Protein AF-A0A443RXH5-F1 (afdb_monomer_lite)

InterPro domains:
  IPR001506 Peptidase M12A [PF01400] (11-79)
  IPR001506 Peptidase M12A [PS51864] (1-80)
  IPR024079 Metallopeptidase, catalytic domain superfamily [G3DSA:3.40.390.10] (3-80)

pLDDT: mean 85.01, std 11.65, range [55.84, 97.88]

Sequence (80 aa):
LTFYQIDEISHSKSCVRFVRRSNQKDYIYITPDYANGYNCYSYDGRQEGKQLVTMQGDCVKESAMPHELIHAIGFGHENQ

Radius of gyration: 12.47 Å; chains: 1; bounding box: 36×33×27 Å

Structure (mmCIF, N/CA/C/O backbone):
data_AF-A0A443RXH5-F1
#
_entry.id   AF-A0A443RXH5-F1
#
loop_
_atom_site.group_PDB
_atom_site.id
_atom_site.type_symbol
_atom_site.label_atom_id
_atom_site.label_alt_id
_atom_site.label_comp_id
_atom_site.label_asym_id
_atom_site.label_entity_id
_atom_site.label_seq_id
_atom_site.p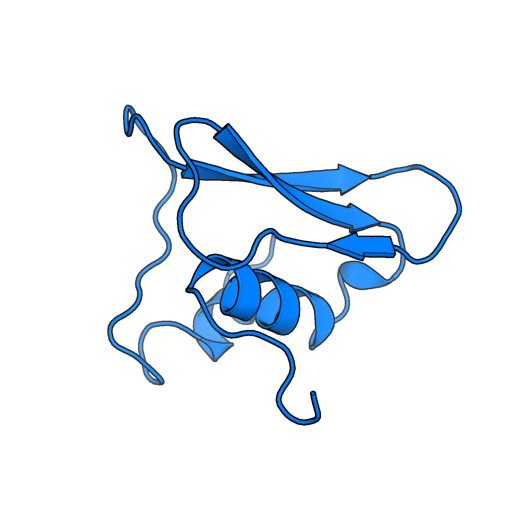dbx_PDB_ins_code
_atom_site.Cartn_x
_atom_site.Cartn_y
_atom_site.Cartn_z
_atom_site.occupancy
_atom_site.B_iso_or_equiv
_atom_site.auth_seq_id
_atom_site.auth_comp_id
_atom_site.auth_asym_id
_atom_site.auth_atom_id
_atom_site.pdbx_PDB_model_num
ATOM 1 N N . LEU A 1 1 ? -6.470 -1.112 -10.588 1.00 55.84 1 LEU A N 1
ATOM 2 C CA . LEU A 1 1 ? -6.015 -2.210 -9.711 1.00 55.84 1 LEU A CA 1
ATOM 3 C C . LEU A 1 1 ? -6.576 -3.496 -10.272 1.00 55.84 1 LEU A C 1
ATOM 5 O O . LEU A 1 1 ? -7.770 -3.742 -10.137 1.00 55.84 1 LEU A O 1
ATOM 9 N N . THR A 1 2 ? -5.764 -4.243 -11.004 1.00 60.56 2 THR A N 1
ATOM 10 C CA . THR A 1 2 ? -6.156 -5.577 -11.451 1.00 60.56 2 THR A CA 1
ATOM 11 C C . THR A 1 2 ? -5.850 -6.547 -10.312 1.00 60.56 2 THR A C 1
ATOM 13 O O . THR A 1 2 ? -4.821 -6.432 -9.653 1.00 60.56 2 THR A O 1
ATOM 16 N N . PHE A 1 3 ? -6.762 -7.477 -10.028 1.00 63.22 3 PHE A N 1
ATOM 17 C CA . PHE A 1 3 ? -6.581 -8.463 -8.954 1.00 63.22 3 PHE A CA 1
ATOM 18 C C . PHE A 1 3 ? -5.300 -9.301 -9.129 1.00 63.22 3 PHE A C 1
ATOM 20 O O . PHE A 1 3 ? -4.676 -9.673 -8.142 1.00 63.22 3 PHE A O 1
ATOM 27 N N . TYR A 1 4 ? -4.862 -9.490 -10.377 1.00 71.12 4 TYR A N 1
ATOM 28 C CA . TYR A 1 4 ? -3.691 -10.283 -10.746 1.00 71.12 4 TYR A CA 1
ATOM 29 C C . TYR A 1 4 ? -2.378 -9.828 -10.090 1.00 71.12 4 TYR A C 1
ATOM 31 O O . TYR A 1 4 ? -1.610 -10.671 -9.648 1.00 71.12 4 TYR A O 1
ATOM 39 N N . GLN A 1 5 ? -2.128 -8.518 -9.966 1.00 75.19 5 GLN A N 1
ATOM 40 C CA . GLN A 1 5 ? -0.866 -8.014 -9.392 1.00 75.19 5 GLN A CA 1
ATOM 41 C C . GLN A 1 5 ? -0.755 -8.302 -7.886 1.00 75.19 5 GLN A C 1
ATOM 43 O O . GLN A 1 5 ? 0.328 -8.511 -7.354 1.00 75.19 5 GLN A O 1
ATOM 48 N N . ILE A 1 6 ? -1.889 -8.343 -7.184 1.00 78.62 6 ILE A N 1
ATOM 49 C CA . ILE A 1 6 ? -1.941 -8.646 -5.749 1.00 78.62 6 ILE A CA 1
ATOM 50 C C . ILE A 1 6 ? -1.695 -10.143 -5.494 1.00 78.62 6 ILE A C 1
ATOM 52 O O . ILE A 1 6 ? -1.126 -10.518 -4.464 1.00 78.62 6 ILE A O 1
ATOM 56 N N . ASP A 1 7 ? -2.104 -11.003 -6.430 1.00 79.50 7 ASP A N 1
ATOM 57 C CA . ASP A 1 7 ? -1.942 -12.456 -6.325 1.00 79.50 7 ASP A CA 1
ATOM 58 C C . ASP A 1 7 ? -0.474 -12.905 -6.358 1.00 79.50 7 ASP A C 1
ATOM 60 O O . ASP A 1 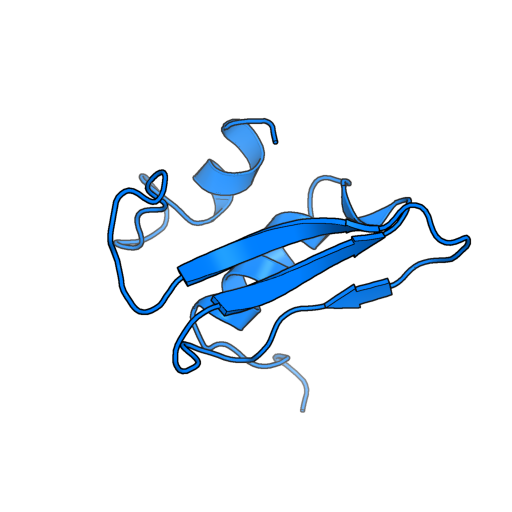7 ? -0.165 -13.973 -5.830 1.00 79.50 7 ASP A O 1
ATOM 64 N N . GLU A 1 8 ? 0.442 -12.091 -6.895 1.00 81.00 8 GLU A N 1
ATOM 65 C CA . GLU A 1 8 ? 1.883 -12.390 -6.879 1.00 81.00 8 GLU A CA 1
ATOM 66 C C . GLU A 1 8 ? 2.463 -12.464 -5.461 1.00 81.00 8 GLU A C 1
ATOM 68 O O . GLU A 1 8 ? 3.427 -13.189 -5.218 1.00 81.00 8 GLU A O 1
ATOM 73 N N . ILE A 1 9 ? 1.848 -11.761 -4.508 1.00 84.12 9 ILE A N 1
ATOM 74 C CA . ILE A 1 9 ? 2.257 -11.756 -3.097 1.00 84.12 9 ILE A CA 1
ATOM 75 C C . ILE A 1 9 ? 1.274 -12.548 -2.233 1.00 84.12 9 ILE A C 1
ATOM 77 O O . ILE A 1 9 ? 1.645 -13.081 -1.188 1.00 84.12 9 ILE A O 1
ATOM 81 N N . SER A 1 10 ? 0.009 -12.624 -2.642 1.00 82.69 10 SER A N 1
ATOM 82 C CA . SER A 1 10 ? -1.086 -13.224 -1.877 1.00 82.69 10 SER A CA 1
ATOM 83 C C . SER A 1 10 ? -1.312 -14.708 -2.224 1.00 82.69 10 SER A C 1
ATOM 85 O O . SER A 1 10 ? -0.584 -15.335 -2.991 1.00 82.69 10 SER A O 1
ATOM 87 N N . HIS A 1 11 ? -2.350 -15.282 -1.611 1.00 78.81 11 HIS A N 1
ATOM 88 C CA . HIS A 1 11 ? -2.978 -16.575 -1.905 1.00 78.81 11 HIS A CA 1
ATOM 89 C C . HIS A 1 11 ? -2.044 -17.793 -1.943 1.00 78.81 11 HIS A C 1
ATOM 91 O O . HIS A 1 11 ? -2.023 -18.554 -0.975 1.00 78.81 11 HIS A O 1
ATOM 97 N N . SER A 1 12 ? -1.320 -17.991 -3.049 1.00 79.31 12 SER A N 1
ATOM 98 C CA . SER A 1 12 ? -0.464 -19.158 -3.309 1.00 79.31 12 SER A CA 1
ATOM 99 C C . SER A 1 12 ? 0.993 -18.976 -2.871 1.00 79.31 12 SER A C 1
ATOM 101 O O . SER A 1 12 ? 1.719 -19.964 -2.772 1.00 79.31 12 SER A O 1
ATOM 103 N N . LYS A 1 13 ? 1.428 -17.733 -2.614 1.00 86.31 13 LYS A N 1
ATOM 104 C CA . LYS A 1 13 ? 2.836 -17.396 -2.331 1.00 86.31 13 LYS A CA 1
ATOM 105 C C . LYS A 1 13 ? 3.111 -17.034 -0.875 1.00 86.31 13 LYS A C 1
ATOM 107 O O . LYS A 1 13 ? 4.237 -17.185 -0.415 1.00 86.31 13 LYS A O 1
ATOM 112 N N . SER A 1 14 ? 2.095 -16.594 -0.135 1.00 89.19 14 SER A N 1
ATOM 113 C CA . SER A 1 14 ? 2.229 -16.237 1.279 1.00 89.19 14 SER A CA 1
ATOM 114 C C . SER A 1 14 ? 0.914 -16.397 2.049 1.00 89.19 14 SER A C 1
ATOM 116 O O . SER A 1 14 ? -0.137 -16.716 1.484 1.00 89.19 14 SER A O 1
ATOM 118 N N . CYS A 1 15 ? 0.953 -16.136 3.357 1.00 92.00 15 CYS A N 1
ATOM 119 C CA . CYS A 1 15 ? -0.233 -16.011 4.205 1.00 92.00 15 CYS A CA 1
ATOM 120 C C . CYS A 1 15 ? -0.853 -14.598 4.202 1.00 92.00 15 CYS A C 1
ATOM 122 O O . CYS A 1 15 ? -1.923 -14.413 4.781 1.00 92.00 15 CYS A O 1
ATOM 124 N N . VAL A 1 16 ? -0.236 -13.612 3.537 1.00 92.06 16 VAL A N 1
ATOM 125 C CA . VAL A 1 16 ? -0.741 -12.231 3.473 1.00 92.06 16 VAL A CA 1
ATOM 126 C C . VAL A 1 16 ? -1.996 -12.172 2.606 1.00 92.06 16 VAL A C 1
ATOM 128 O O . VAL A 1 16 ? -2.074 -12.821 1.563 1.00 92.06 16 VAL A O 1
ATOM 131 N N . ARG A 1 17 ? -3.005 -11.413 3.044 1.00 91.00 17 ARG A N 1
ATOM 132 C CA . ARG A 1 17 ? -4.269 -11.220 2.323 1.00 91.00 17 ARG A CA 1
ATOM 133 C C . ARG A 1 17 ? -4.602 -9.737 2.257 1.00 91.00 17 ARG A C 1
ATOM 135 O O . ARG A 1 17 ? -4.786 -9.096 3.289 1.00 91.00 17 ARG A O 1
ATOM 142 N N . PHE A 1 18 ? -4.726 -9.214 1.044 1.00 90.56 18 PHE A N 1
ATOM 143 C CA . PHE A 1 18 ? -5.208 -7.857 0.817 1.00 90.56 18 PHE A CA 1
ATOM 144 C C . PHE A 1 18 ? -6.731 -7.868 0.740 1.00 90.56 18 PHE A C 1
ATOM 146 O O . PHE A 1 18 ? -7.323 -8.586 -0.063 1.00 90.56 18 PHE A O 1
ATOM 153 N N . VAL A 1 19 ? -7.369 -7.067 1.589 1.00 91.69 19 VAL A N 1
ATOM 154 C CA . VAL A 1 19 ? -8.828 -6.958 1.664 1.00 91.69 19 VAL A CA 1
ATOM 155 C C . VAL A 1 19 ? -9.248 -5.513 1.457 1.00 91.69 19 VAL A C 1
ATOM 157 O O . VAL A 1 19 ? -8.552 -4.580 1.864 1.00 91.69 19 VAL A O 1
ATOM 160 N N . ARG A 1 20 ? -10.407 -5.305 0.827 1.00 92.94 20 ARG A N 1
ATOM 161 C CA . ARG A 1 20 ? -10.970 -3.961 0.695 1.00 92.94 20 ARG A CA 1
ATOM 162 C C . ARG A 1 20 ? -11.282 -3.421 2.088 1.00 92.94 20 ARG A C 1
ATOM 164 O O . ARG A 1 20 ? -12.003 -4.062 2.851 1.00 92.94 20 ARG A O 1
ATOM 171 N N . ARG A 1 21 ? -10.763 -2.232 2.395 1.00 94.69 21 ARG A N 1
ATOM 172 C CA . ARG A 1 21 ? -11.014 -1.573 3.676 1.00 94.69 21 ARG A CA 1
ATOM 173 C C . ARG A 1 21 ? -12.512 -1.363 3.902 1.00 94.69 21 ARG A C 1
ATOM 175 O O . ARG A 1 21 ? -13.214 -0.893 3.007 1.00 94.69 21 ARG A O 1
ATOM 182 N N . SER A 1 22 ? -12.955 -1.636 5.123 1.00 96.50 22 SER A N 1
ATOM 183 C CA . SER A 1 22 ? -14.256 -1.250 5.664 1.00 96.50 22 SER A CA 1
ATOM 184 C C . SER A 1 22 ? -14.081 -0.170 6.739 1.00 96.50 22 SER A C 1
ATOM 186 O O . SER A 1 22 ? -14.326 1.006 6.485 1.00 96.50 22 SER A O 1
ATOM 188 N N . ASN A 1 23 ? -13.596 -0.551 7.920 1.00 96.62 23 ASN A N 1
ATOM 189 C CA . ASN A 1 23 ? -13.470 0.300 9.108 1.00 96.62 23 ASN A CA 1
ATOM 190 C C . ASN A 1 23 ? -12.141 0.108 9.857 1.00 96.62 23 ASN A C 1
ATOM 192 O O . ASN A 1 23 ? -12.002 0.563 10.991 1.00 96.62 23 ASN A O 1
ATOM 196 N N . GLN A 1 24 ? -11.165 -0.564 9.244 1.00 97.88 24 GLN A N 1
ATOM 197 C CA . GLN A 1 24 ? -9.847 -0.766 9.837 1.00 97.88 24 GLN A CA 1
ATOM 198 C C . GLN A 1 24 ? -9.180 0.591 10.100 1.00 97.88 24 GLN A C 1
ATOM 200 O O . GLN A 1 24 ? -9.182 1.467 9.224 1.00 97.88 24 GLN A O 1
ATOM 205 N N . LYS A 1 25 ? -8.627 0.747 11.313 1.00 97.50 25 LYS A N 1
ATOM 206 C CA . LYS A 1 25 ? -7.880 1.940 11.741 1.00 97.50 25 LYS A CA 1
ATOM 207 C C . LYS A 1 25 ? -6.663 2.157 10.843 1.00 97.50 25 LYS A C 1
ATOM 209 O O . LYS A 1 25 ? -6.514 3.237 10.281 1.00 97.50 25 LYS A O 1
ATOM 214 N N . ASP A 1 26 ? -5.872 1.103 10.669 1.00 97.69 26 ASP A N 1
ATOM 215 C CA . ASP A 1 26 ? -4.625 1.120 9.910 1.00 97.69 26 ASP A CA 1
ATOM 216 C C . ASP A 1 26 ? -4.855 0.470 8.544 1.00 97.69 26 ASP A C 1
ATOM 218 O O . ASP A 1 26 ? -5.458 -0.606 8.455 1.00 97.69 26 ASP A O 1
ATOM 222 N N . TYR A 1 27 ? -4.441 1.142 7.471 1.00 97.00 27 TYR A N 1
ATOM 223 C CA . TYR A 1 27 ? -4.677 0.675 6.107 1.00 97.00 27 TYR A CA 1
ATOM 224 C C . TYR A 1 27 ? -3.750 1.342 5.094 1.00 97.00 27 TYR A C 1
ATOM 226 O O . TYR A 1 27 ? -3.387 2.510 5.234 1.00 97.00 27 TYR A O 1
ATOM 234 N N . ILE A 1 28 ? -3.455 0.617 4.015 1.00 94.94 28 ILE A N 1
ATOM 235 C CA . ILE A 1 28 ? -2.825 1.184 2.823 1.00 94.94 28 ILE A CA 1
ATOM 236 C C . ILE A 1 28 ? -3.859 1.909 1.958 1.00 94.94 28 ILE A C 1
ATOM 238 O O . ILE A 1 28 ? -4.970 1.420 1.736 1.00 94.94 28 ILE A O 1
ATOM 242 N N . TYR A 1 29 ? -3.484 3.072 1.442 1.00 92.50 29 TYR A N 1
ATOM 243 C CA . TYR A 1 29 ? -4.220 3.807 0.425 1.00 92.50 29 TYR A CA 1
ATOM 244 C C . TYR A 1 29 ? -3.370 3.865 -0.841 1.00 92.50 29 TYR A C 1
ATOM 246 O O . TYR A 1 29 ? -2.402 4.623 -0.913 1.00 92.50 29 TYR A O 1
ATOM 254 N N . ILE A 1 30 ? -3.734 3.034 -1.819 1.00 89.44 30 ILE A N 1
ATOM 255 C CA . ILE A 1 30 ? -3.043 2.964 -3.106 1.00 89.44 30 ILE A CA 1
ATOM 256 C C . ILE A 1 30 ? -3.584 4.080 -3.994 1.00 89.44 30 ILE A C 1
ATOM 258 O O . ILE A 1 30 ? -4.767 4.067 -4.345 1.00 89.44 30 ILE A O 1
ATOM 262 N N . THR A 1 31 ? -2.733 5.038 -4.349 1.00 84.56 31 THR A N 1
ATOM 263 C CA . THR A 1 31 ? -3.123 6.194 -5.160 1.00 84.56 31 THR A CA 1
ATOM 264 C C . THR A 1 31 ? -2.355 6.212 -6.481 1.00 84.56 31 THR A C 1
ATOM 266 O O . THR A 1 31 ? -1.124 6.131 -6.458 1.00 84.56 31 THR A O 1
ATOM 269 N N . PRO A 1 32 ? -3.042 6.320 -7.637 1.00 72.69 32 PRO A N 1
ATOM 270 C CA . PRO A 1 32 ? -2.378 6.720 -8.865 1.00 72.69 32 PRO A CA 1
ATOM 271 C C . PRO A 1 32 ? -2.017 8.197 -8.709 1.00 72.69 32 PRO A C 1
ATOM 273 O O . PRO A 1 32 ? -2.909 9.039 -8.589 1.00 72.69 32 PRO A O 1
ATOM 276 N N . ASP A 1 33 ? -0.731 8.516 -8.618 1.00 66.38 33 ASP A N 1
ATOM 277 C CA . ASP A 1 33 ? -0.322 9.915 -8.713 1.00 66.38 33 ASP A CA 1
ATOM 278 C C . ASP A 1 33 ? -0.232 10.279 -10.201 1.00 66.38 33 ASP A C 1
ATOM 280 O O . ASP A 1 33 ? 0.419 9.588 -10.989 1.00 66.38 33 ASP A O 1
ATOM 284 N N . TYR A 1 34 ? -0.953 11.330 -10.591 1.00 59.81 34 TYR A N 1
ATOM 285 C CA . TYR A 1 34 ? -1.000 11.846 -11.961 1.00 59.81 34 TYR A CA 1
ATOM 286 C C . TYR A 1 34 ? 0.093 12.889 -12.230 1.00 59.81 34 TYR A C 1
ATOM 288 O O . TYR A 1 34 ? 0.126 13.479 -13.311 1.00 59.81 34 TYR A O 1
ATOM 296 N N . ALA A 1 35 ? 0.977 13.147 -11.263 1.00 58.59 35 ALA A N 1
ATOM 297 C CA . ALA A 1 35 ? 2.163 13.957 -11.478 1.00 58.59 35 ALA A CA 1
ATOM 298 C C . ALA A 1 35 ? 3.077 13.338 -12.556 1.00 58.59 35 ALA A C 1
ATOM 300 O O . ALA A 1 35 ? 3.186 12.120 -12.709 1.00 58.59 35 ALA A O 1
ATOM 301 N N . ASN A 1 36 ? 3.786 14.187 -13.302 1.00 57.09 36 ASN A N 1
ATOM 302 C CA . ASN A 1 36 ? 4.780 13.747 -14.284 1.00 57.09 36 ASN A CA 1
ATOM 303 C C . ASN A 1 36 ? 6.016 13.177 -13.562 1.00 57.09 36 ASN A C 1
ATOM 305 O O . ASN A 1 36 ? 6.573 13.853 -12.699 1.00 57.09 36 ASN A O 1
ATOM 309 N N . GLY A 1 37 ? 6.450 11.958 -13.904 1.00 63.41 37 GLY A N 1
ATOM 310 C CA . GLY A 1 37 ? 7.645 11.318 -13.329 1.00 63.41 37 GLY A CA 1
ATOM 311 C C . GLY A 1 37 ? 7.483 9.821 -13.032 1.00 63.41 37 GLY A C 1
ATOM 312 O O . GLY A 1 37 ? 6.414 9.251 -13.242 1.00 63.41 37 GLY A O 1
ATOM 313 N N . TYR A 1 38 ? 8.566 9.195 -12.556 1.00 72.38 38 TYR A N 1
ATOM 314 C CA . TYR A 1 38 ? 8.601 7.815 -12.059 1.00 72.38 38 TYR A CA 1
ATOM 315 C C . TYR A 1 38 ? 8.911 7.846 -10.562 1.00 72.38 38 TYR A C 1
ATOM 317 O O . TYR A 1 38 ? 10.048 8.113 -10.174 1.00 72.38 38 TYR A O 1
ATOM 325 N N . ASN A 1 39 ? 7.892 7.631 -9.732 1.00 79.94 39 ASN A N 1
ATOM 326 C CA . ASN A 1 39 ? 8.040 7.587 -8.282 1.00 79.94 39 ASN A CA 1
ATOM 327 C C . ASN A 1 39 ? 7.053 6.571 -7.698 1.00 79.94 39 ASN A C 1
ATOM 329 O O . ASN A 1 39 ? 5.858 6.845 -7.553 1.00 79.94 39 ASN A O 1
ATOM 333 N N . CYS A 1 40 ? 7.564 5.376 -7.426 1.00 89.06 40 CYS A N 1
ATOM 334 C CA . CYS A 1 40 ? 6.846 4.320 -6.726 1.00 89.06 40 CYS A CA 1
ATOM 335 C C . CYS A 1 40 ? 7.338 4.346 -5.283 1.00 89.06 40 CYS A C 1
ATOM 337 O O . CYS A 1 40 ? 8.535 4.521 -5.056 1.00 89.06 40 CYS A O 1
ATOM 339 N N . TYR A 1 41 ? 6.420 4.287 -4.324 1.00 90.06 41 TYR A N 1
ATOM 340 C CA . TYR A 1 41 ? 6.804 4.410 -2.923 1.00 90.06 41 TYR A CA 1
ATOM 341 C C . TYR A 1 41 ? 5.782 3.780 -1.984 1.00 90.06 41 TYR A C 1
ATOM 343 O O . TYR A 1 41 ? 4.575 4.015 -2.108 1.00 90.06 41 TYR A O 1
ATOM 351 N N . SER A 1 42 ? 6.289 3.091 -0.970 1.00 93.31 42 SER A N 1
ATOM 352 C CA . SER A 1 42 ? 5.585 2.725 0.247 1.00 93.31 42 SER A CA 1
ATOM 353 C C . SER A 1 42 ? 6.505 2.896 1.452 1.00 93.31 42 SER A C 1
ATOM 355 O O . SER A 1 42 ? 7.727 2.844 1.358 1.00 93.31 42 SER A O 1
ATOM 357 N N . TYR A 1 43 ? 5.894 3.059 2.620 1.00 94.88 43 TYR A N 1
ATOM 358 C CA . TYR A 1 43 ? 6.584 2.846 3.885 1.00 94.88 43 TYR A CA 1
ATOM 359 C C . TYR A 1 43 ? 6.912 1.364 4.088 1.00 94.88 43 TYR A C 1
ATOM 361 O O . TYR A 1 43 ? 6.129 0.500 3.678 1.00 94.88 43 TYR A O 1
ATOM 369 N N . ASP A 1 44 ? 8.004 1.103 4.809 1.00 95.81 44 ASP A N 1
ATOM 370 C CA . ASP A 1 44 ? 8.322 -0.224 5.325 1.00 95.81 44 ASP A CA 1
ATOM 371 C C . ASP A 1 44 ? 7.407 -0.560 6.509 1.00 95.81 44 ASP A C 1
ATOM 373 O O . ASP A 1 44 ? 7.446 0.068 7.572 1.00 95.81 44 ASP A O 1
ATOM 377 N N . GLY A 1 45 ? 6.571 -1.575 6.323 1.00 96.38 45 GLY A N 1
ATOM 378 C CA . GLY A 1 45 ? 5.695 -2.111 7.354 1.00 96.38 45 GLY A CA 1
ATOM 379 C C . GLY A 1 45 ? 4.482 -1.235 7.666 1.00 96.38 45 GLY A C 1
ATOM 380 O O . GLY A 1 45 ? 4.209 -0.201 7.047 1.00 96.38 45 GLY A O 1
ATOM 381 N N . ARG A 1 46 ? 3.713 -1.690 8.658 1.00 96.62 46 ARG A N 1
ATOM 382 C CA . ARG A 1 46 ? 2.468 -1.044 9.077 1.00 96.62 46 ARG A CA 1
ATOM 383 C C . ARG A 1 46 ? 2.745 0.271 9.800 1.00 96.62 46 ARG A C 1
ATOM 385 O O . ARG A 1 46 ? 3.369 0.284 10.857 1.00 96.62 46 ARG A O 1
ATOM 392 N N . GLN A 1 47 ? 2.157 1.338 9.281 1.00 96.62 47 GLN A N 1
ATOM 393 C CA . GLN A 1 47 ? 2.084 2.644 9.919 1.00 96.62 47 GLN A CA 1
ATOM 394 C C . GLN A 1 47 ? 0.753 2.807 10.665 1.00 96.62 47 GLN A C 1
ATOM 396 O O . GLN A 1 47 ? -0.207 2.061 10.447 1.00 96.62 47 GLN A O 1
ATOM 401 N N . GLU A 1 48 ? 0.683 3.799 11.550 1.00 96.31 48 GLU A N 1
ATOM 402 C CA . GLU A 1 48 ? -0.567 4.160 12.215 1.00 96.31 48 GLU A CA 1
ATOM 403 C C . GLU A 1 48 ? -1.488 4.939 11.261 1.00 96.31 48 GLU 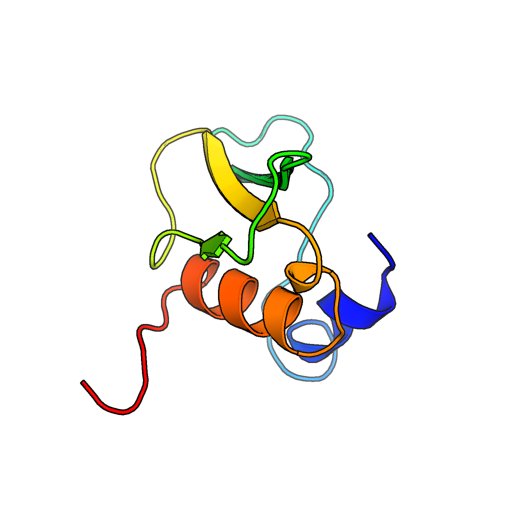A C 1
ATOM 405 O O . GLU A 1 48 ? -1.098 5.939 10.659 1.00 96.31 48 GLU A O 1
ATOM 410 N N . GLY A 1 49 ? -2.743 4.506 11.147 1.00 96.31 49 GLY A N 1
A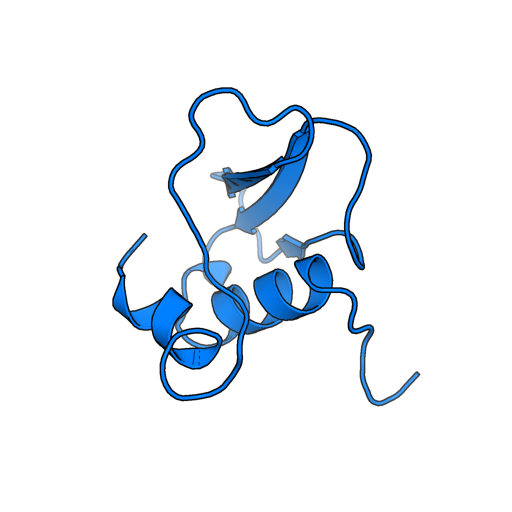TOM 411 C CA . GLY A 1 49 ? -3.742 5.168 10.317 1.00 96.31 49 GLY A CA 1
ATOM 412 C C . GLY A 1 49 ? -3.587 4.901 8.816 1.00 96.31 49 GLY A C 1
ATOM 413 O O . GLY A 1 49 ? -3.282 3.793 8.373 1.00 96.31 49 GLY A O 1
ATOM 414 N N . LYS A 1 50 ? -3.878 5.926 8.008 1.00 96.06 50 LYS A N 1
ATOM 415 C CA . LYS A 1 50 ? -3.759 5.856 6.546 1.00 96.06 50 LYS A CA 1
ATOM 416 C C . LYS A 1 50 ? -2.287 5.945 6.148 1.00 96.06 50 LYS A C 1
ATOM 418 O O . LYS A 1 50 ? -1.708 7.019 6.285 1.00 96.06 50 LYS A O 1
ATOM 423 N N . GLN A 1 51 ? -1.740 4.893 5.547 1.00 95.69 51 GLN A N 1
ATOM 424 C CA . GLN A 1 51 ? -0.418 4.932 4.918 1.00 95.69 51 GLN A CA 1
ATOM 425 C C . GLN A 1 51 ? -0.539 4.962 3.396 1.00 95.69 51 GLN A C 1
ATOM 427 O O . GLN A 1 51 ? -1.390 4.286 2.817 1.00 95.69 51 GLN A O 1
ATOM 432 N N . LEU A 1 52 ? 0.284 5.773 2.740 1.00 92.81 52 LEU A N 1
ATOM 433 C CA . LEU A 1 52 ? 0.250 5.919 1.288 1.00 92.81 52 LEU A CA 1
ATOM 434 C C . LEU A 1 52 ? 1.086 4.834 0.611 1.00 92.81 52 LEU A C 1
ATOM 436 O O . LEU A 1 52 ? 2.176 4.510 1.074 1.00 92.81 52 LEU A O 1
ATOM 440 N N . VAL A 1 53 ? 0.555 4.320 -0.497 1.00 92.00 53 VAL A N 1
ATOM 441 C CA . VAL A 1 53 ? 1.288 3.534 -1.490 1.00 92.00 53 VAL A CA 1
ATOM 442 C C . VAL A 1 53 ? 1.110 4.255 -2.824 1.00 92.00 53 VAL A C 1
ATOM 444 O O . VAL A 1 53 ? 0.002 4.310 -3.369 1.00 92.00 53 VAL A O 1
ATOM 447 N N . THR A 1 54 ? 2.175 4.877 -3.313 1.00 89.25 54 THR A N 1
ATOM 448 C CA . THR A 1 54 ? 2.140 5.737 -4.498 1.00 89.25 54 THR A CA 1
ATOM 449 C C . THR A 1 54 ? 2.490 4.936 -5.739 1.00 89.25 54 THR A C 1
ATOM 451 O O . THR A 1 54 ? 3.504 4.245 -5.781 1.00 89.25 54 THR A O 1
ATOM 454 N N . MET A 1 55 ? 1.646 5.057 -6.763 1.00 87.38 55 MET A N 1
ATOM 455 C CA . MET A 1 55 ? 1.846 4.445 -8.073 1.00 87.38 55 MET A CA 1
ATOM 456 C C . MET A 1 55 ? 1.832 5.547 -9.134 1.00 87.38 55 MET A C 1
ATOM 458 O O . MET A 1 55 ? 0.786 5.831 -9.716 1.00 87.38 55 MET A O 1
ATOM 462 N N . GLN A 1 56 ? 2.969 6.211 -9.352 1.00 85.06 56 GLN A N 1
ATOM 463 C CA . GLN A 1 56 ? 3.077 7.302 -10.324 1.00 85.06 56 GLN A CA 1
ATOM 464 C C . GLN A 1 56 ? 3.503 6.794 -11.710 1.00 85.06 56 GLN A C 1
ATOM 466 O O . GLN A 1 56 ? 4.479 6.058 -11.842 1.00 85.06 56 GLN A O 1
ATOM 471 N N . GLY A 1 57 ? 2.792 7.205 -12.763 1.00 78.81 57 GLY A N 1
ATOM 472 C CA . GLY A 1 57 ? 3.151 6.878 -14.148 1.00 78.81 57 GLY A CA 1
ATOM 473 C C . GLY A 1 57 ? 3.314 5.372 -14.399 1.00 78.81 57 GLY A C 1
ATOM 474 O O . GLY A 1 57 ? 2.379 4.589 -14.230 1.00 78.81 57 GLY A O 1
ATOM 475 N N . ASP A 1 58 ? 4.522 4.967 -14.788 1.00 74.06 58 ASP A N 1
ATOM 476 C CA . ASP A 1 58 ? 4.865 3.583 -15.130 1.00 74.06 58 ASP A CA 1
AT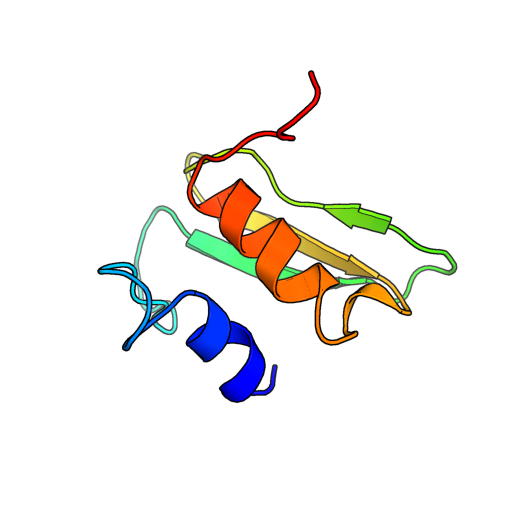OM 477 C C . ASP A 1 58 ? 4.937 2.625 -13.925 1.00 74.06 58 ASP A C 1
ATOM 479 O O . ASP A 1 58 ? 5.095 1.423 -14.123 1.00 74.06 58 ASP A O 1
ATOM 483 N N . CYS A 1 59 ? 4.764 3.100 -12.686 1.00 78.94 59 CYS A N 1
ATOM 484 C CA . CYS A 1 59 ? 4.690 2.240 -11.494 1.00 78.94 59 CYS A CA 1
ATOM 485 C C . CYS A 1 59 ? 3.525 1.242 -11.527 1.00 78.94 59 CYS A C 1
ATOM 487 O O . CYS A 1 59 ? 3.543 0.233 -10.830 1.00 78.94 59 CYS A O 1
ATOM 489 N N . VAL A 1 60 ? 2.499 1.499 -12.343 1.00 69.88 60 VAL A N 1
ATOM 490 C CA . VAL A 1 60 ? 1.380 0.560 -12.517 1.00 69.88 60 VAL A CA 1
ATOM 491 C C . VAL A 1 60 ? 1.813 -0.705 -13.285 1.00 69.88 60 VAL A C 1
ATOM 493 O O . VAL A 1 60 ? 1.046 -1.667 -13.354 1.00 69.88 60 VAL A O 1
ATOM 496 N N . LYS A 1 61 ? 3.038 -0.742 -13.837 1.00 72.69 61 LYS A N 1
ATOM 497 C CA . LYS A 1 61 ? 3.642 -1.935 -14.451 1.00 72.69 61 LYS A CA 1
ATOM 498 C C . LYS A 1 61 ? 3.779 -3.087 -13.450 1.00 72.69 61 LYS A C 1
ATOM 500 O O . LYS A 1 61 ? 3.842 -2.889 -12.239 1.00 72.69 61 LYS A O 1
ATOM 505 N N . GLU A 1 62 ? 3.833 -4.300 -13.998 1.00 68.62 62 GLU A N 1
ATOM 506 C CA . GLU A 1 62 ? 3.654 -5.562 -13.271 1.00 68.62 62 GLU A CA 1
ATOM 507 C C . GLU A 1 62 ? 4.531 -5.708 -12.028 1.00 68.62 62 GLU A C 1
ATOM 509 O O . GLU A 1 62 ? 3.991 -6.065 -10.994 1.00 68.62 62 GLU A O 1
ATOM 514 N N . SER A 1 63 ? 5.820 -5.361 -12.079 1.00 81.88 63 SER A N 1
ATOM 515 C CA . SER A 1 63 ? 6.755 -5.627 -10.974 1.00 81.88 63 SER A CA 1
ATOM 516 C C . SER A 1 63 ? 6.798 -4.554 -9.880 1.00 81.88 63 SER A C 1
ATOM 518 O O . SER A 1 63 ? 7.161 -4.856 -8.745 1.00 81.88 63 SER A O 1
ATOM 520 N N . ALA A 1 64 ? 6.454 -3.302 -10.193 1.00 87.50 64 ALA A N 1
ATOM 521 C CA . ALA A 1 64 ? 6.577 -2.196 -9.241 1.00 87.50 64 ALA A CA 1
ATOM 522 C C . ALA A 1 64 ? 5.472 -2.239 -8.178 1.00 87.50 64 ALA A C 1
ATOM 524 O O . ALA A 1 64 ? 5.734 -2.011 -7.001 1.00 87.50 64 ALA A O 1
ATOM 525 N N . MET A 1 65 ? 4.248 -2.616 -8.553 1.00 87.12 65 MET A N 1
ATOM 526 C CA . MET A 1 65 ? 3.167 -2.738 -7.576 1.00 87.12 65 MET A CA 1
ATOM 527 C C . MET A 1 65 ? 3.440 -3.805 -6.502 1.00 87.12 65 MET A C 1
ATOM 529 O O . MET A 1 65 ? 3.333 -3.477 -5.320 1.00 87.12 65 MET A O 1
ATOM 533 N N . PRO A 1 66 ? 3.833 -5.041 -6.856 1.00 90.06 66 PRO A N 1
ATOM 534 C CA . PRO A 1 66 ? 4.261 -6.024 -5.879 1.00 90.06 66 PRO A CA 1
ATOM 535 C C . PRO A 1 66 ? 5.441 -5.547 -5.020 1.00 90.06 66 PRO A C 1
ATOM 537 O O . PRO A 1 66 ? 5.426 -5.728 -3.806 1.00 90.06 66 PRO A O 1
ATOM 540 N N . HIS A 1 67 ? 6.435 -4.883 -5.612 1.00 91.81 67 HIS A N 1
ATOM 541 C CA . HIS A 1 67 ? 7.579 -4.340 -4.874 1.00 91.81 67 HIS A CA 1
ATOM 542 C C . HIS A 1 67 ? 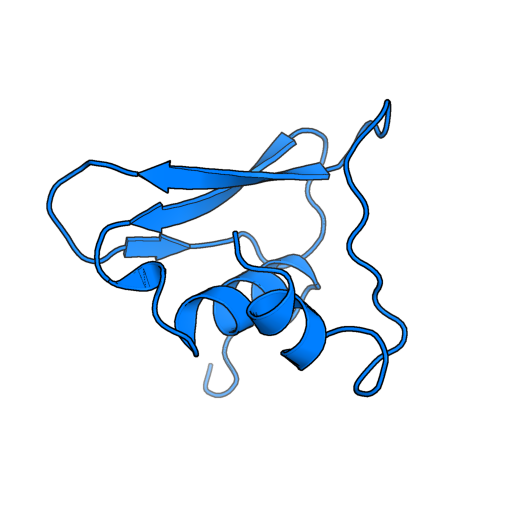7.148 -3.385 -3.744 1.00 91.81 67 HIS A C 1
ATOM 544 O O . HIS A 1 67 ? 7.493 -3.605 -2.584 1.00 91.81 67 HIS A O 1
ATOM 550 N N . GLU A 1 68 ? 6.292 -2.403 -4.035 1.00 92.69 68 GLU A N 1
ATOM 551 C CA . GLU A 1 68 ? 5.807 -1.471 -3.003 1.00 92.69 68 GLU A CA 1
ATOM 552 C C . GLU A 1 68 ? 4.874 -2.132 -1.979 1.00 92.69 68 GLU A C 1
ATOM 554 O O . GLU A 1 68 ? 4.816 -1.735 -0.815 1.00 92.69 68 GLU A O 1
ATOM 559 N N . LEU A 1 69 ? 4.125 -3.162 -2.377 1.00 92.44 69 LEU A N 1
ATOM 560 C CA . LEU A 1 69 ? 3.313 -3.927 -1.433 1.00 92.44 69 LEU A CA 1
ATOM 561 C C . LEU A 1 69 ? 4.179 -4.778 -0.492 1.00 92.44 69 LEU A C 1
ATOM 563 O O . LEU A 1 69 ? 3.806 -4.967 0.665 1.00 92.44 69 LEU A O 1
ATOM 567 N N . ILE A 1 70 ? 5.336 -5.258 -0.952 1.00 93.31 70 ILE A N 1
ATOM 568 C CA . ILE A 1 70 ? 6.338 -5.946 -0.127 1.00 93.31 70 ILE A CA 1
ATOM 569 C C . ILE A 1 70 ? 6.968 -4.978 0.888 1.00 93.31 70 ILE A C 1
ATOM 571 O O . ILE A 1 70 ? 7.087 -5.341 2.063 1.00 93.31 70 ILE A O 1
ATOM 575 N N . HIS A 1 71 ? 7.237 -3.730 0.489 1.00 95.44 71 HIS A N 1
ATOM 576 C CA . HIS A 1 71 ? 7.581 -2.654 1.426 1.00 95.44 71 HIS A CA 1
ATOM 577 C C . HIS A 1 71 ? 6.496 -2.482 2.491 1.00 95.44 71 HIS A C 1
ATOM 579 O O . HIS A 1 71 ? 6.768 -2.635 3.681 1.00 95.44 71 HIS A O 1
ATOM 585 N N . ALA A 1 72 ? 5.229 -2.316 2.093 1.00 95.62 72 ALA A N 1
ATOM 586 C CA . ALA A 1 72 ? 4.114 -2.186 3.039 1.00 95.62 72 ALA A CA 1
ATOM 587 C C . ALA A 1 72 ? 3.963 -3.382 4.005 1.00 95.62 72 ALA A C 1
ATOM 589 O O . ALA A 1 72 ? 3.474 -3.210 5.124 1.00 95.62 72 ALA A O 1
ATOM 590 N N . ILE A 1 73 ? 4.370 -4.590 3.592 1.00 94.81 73 ILE A N 1
ATOM 591 C CA . ILE A 1 73 ? 4.396 -5.786 4.450 1.00 94.81 73 ILE A CA 1
ATOM 592 C C . ILE A 1 73 ? 5.513 -5.700 5.502 1.00 94.81 73 ILE A C 1
ATOM 594 O O . ILE A 1 73 ? 5.323 -6.197 6.613 1.00 94.81 73 ILE A O 1
ATOM 598 N N . GLY A 1 74 ? 6.636 -5.045 5.194 1.00 94.88 74 GLY A N 1
ATOM 599 C CA . GLY A 1 74 ? 7.736 -4.811 6.138 1.00 94.88 74 GLY A CA 1
ATOM 600 C C . GLY A 1 74 ? 9.120 -5.221 5.652 1.00 94.88 74 GLY A C 1
ATOM 601 O O . GLY A 1 74 ? 10.022 -5.344 6.476 1.00 94.88 74 GLY A O 1
ATOM 602 N N . PHE A 1 75 ? 9.301 -5.468 4.357 1.00 92.31 75 PHE A N 1
ATOM 603 C CA . PHE A 1 75 ? 10.610 -5.797 3.802 1.00 92.31 75 PHE A CA 1
ATOM 604 C C . PHE A 1 75 ? 11.273 -4.540 3.247 1.00 92.31 75 PHE A C 1
ATOM 606 O O . PHE A 1 75 ? 10.684 -3.857 2.419 1.00 92.31 75 PHE A O 1
ATOM 613 N N . GLY A 1 76 ? 12.505 -4.267 3.676 1.00 90.38 76 GLY A N 1
ATOM 614 C CA . GLY A 1 76 ? 13.343 -3.248 3.048 1.00 90.38 76 GLY A CA 1
ATOM 615 C C . GLY A 1 76 ? 14.002 -3.762 1.765 1.00 90.38 76 GLY A C 1
ATOM 616 O O . GLY A 1 76 ? 13.839 -4.920 1.375 1.00 90.38 76 GLY A O 1
ATOM 617 N N . HIS A 1 77 ? 14.806 -2.910 1.128 1.00 90.25 77 HIS A N 1
ATOM 618 C CA . HIS A 1 77 ? 15.636 -3.336 0.002 1.00 90.25 77 HIS A CA 1
ATOM 619 C C . HIS A 1 77 ? 16.630 -4.433 0.425 1.00 90.25 77 HIS A C 1
ATOM 621 O O . HIS A 1 77 ? 17.207 -4.366 1.511 1.00 90.25 77 HIS A O 1
ATOM 627 N N . GLU A 1 78 ? 16.845 -5.418 -0.452 1.00 83.81 78 GLU A N 1
ATOM 628 C CA . GLU A 1 78 ? 17.713 -6.581 -0.200 1.00 83.81 78 GLU A CA 1
ATOM 629 C C . GLU A 1 78 ? 19.198 -6.204 -0.052 1.00 83.81 78 GLU A C 1
ATOM 631 O O . GLU A 1 78 ? 19.880 -6.731 0.820 1.00 83.81 78 GLU A O 1
ATOM 636 N N . ASN A 1 79 ? 19.691 -5.265 -0.868 1.00 76.44 79 ASN A N 1
ATOM 637 C CA . ASN A 1 79 ? 21.111 -4.888 -0.930 1.00 76.44 79 ASN A CA 1
ATOM 638 C C . ASN A 1 79 ? 21.408 -3.563 -0.208 1.00 76.44 79 ASN A C 1
ATOM 640 O O . ASN A 1 79 ? 21.972 -2.648 -0.813 1.00 76.44 79 ASN A O 1
ATOM 644 N N . GLN A 1 80 ? 20.983 -3.438 1.049 1.00 58.47 80 GLN A N 1
ATOM 645 C CA . GLN A 1 80 ? 21.345 -2.296 1.902 1.00 58.47 80 GLN A CA 1
ATOM 646 C C . GLN A 1 80 ? 22.760 -2.408 2.472 1.00 58.47 80 GLN A C 1
ATOM 648 O O . GLN A 1 80 ? 23.197 -3.544 2.765 1.00 58.47 80 GLN A O 1
#

Secondary structure (DSSP, 8-state):
--HHHHHTTSTTS-S------SS-SSEEEEEEE-SSS--EEE-SSPPSSEEEEEEEGGGGSTTHHHHHHHHHHT---TT-

Organism: NCBI:txid299467

Foldseek 3Di:
DDVVLVVVCDDPNDPDDDDDDDPDQWDEDEDEDADPDADFAFAAETDGGYTYTYQYDCCVDRPNVNVRVNSHNHDDDPPD